Protein AF-A0A3Q3WZF7-F1 (afdb_monomer_lite)

Structure (mmCIF, N/CA/C/O backbone):
data_AF-A0A3Q3WZF7-F1
#
_entry.id   AF-A0A3Q3WZF7-F1
#
loop_
_atom_site.group_PDB
_atom_site.id
_atom_site.type_symbol
_atom_site.label_atom_id
_atom_site.label_alt_id
_atom_site.label_comp_id
_atom_site.label_asym_id
_atom_site.label_entity_id
_atom_site.label_seq_id
_atom_site.pdbx_PDB_ins_code
_atom_site.Cartn_x
_atom_site.Cartn_y
_atom_site.Cartn_z
_atom_site.occupancy
_atom_site.B_iso_or_equiv
_atom_site.auth_seq_id
_atom_site.auth_comp_id
_atom_site.auth_asym_id
_atom_site.auth_atom_id
_atom_site.pdbx_PDB_model_num
ATOM 1 N N . MET A 1 1 ? -18.703 -3.564 7.522 1.00 80.12 1 MET A N 1
ATOM 2 C CA . MET A 1 1 ? -18.499 -5.007 7.801 1.00 80.12 1 MET A CA 1
ATOM 3 C C . MET A 1 1 ? -17.437 -5.210 8.874 1.00 80.12 1 MET A C 1
ATOM 5 O O . MET A 1 1 ? -17.763 -5.787 9.898 1.00 80.12 1 MET A O 1
ATOM 9 N N . PHE A 1 2 ? -16.205 -4.730 8.681 1.00 85.25 2 PHE A N 1
ATOM 10 C CA . PHE A 1 2 ? -15.138 -4.882 9.682 1.00 85.25 2 PHE A CA 1
ATOM 11 C C . PHE A 1 2 ? -15.271 -3.925 10.871 1.00 85.25 2 PHE A C 1
ATOM 13 O O . PHE A 1 2 ? -15.111 -4.349 12.007 1.00 85.25 2 PHE A O 1
ATOM 20 N N . GLU A 1 3 ? -15.738 -2.699 10.633 1.00 85.50 3 GLU A N 1
ATOM 21 C CA . GLU A 1 3 ? -16.028 -1.735 11.704 1.00 85.50 3 GLU A CA 1
ATOM 22 C C . GLU A 1 3 ? -17.039 -2.270 12.737 1.00 85.50 3 GLU A C 1
ATOM 24 O O . GLU A 1 3 ? -16.839 -2.132 13.938 1.00 85.50 3 GLU A O 1
ATOM 29 N N . SER A 1 4 ? -18.088 -2.980 12.298 1.00 89.69 4 SER A N 1
ATOM 30 C CA . SER A 1 4 ? -19.055 -3.621 13.210 1.00 89.69 4 SER A CA 1
ATOM 31 C C . SER A 1 4 ? -18.470 -4.783 14.023 1.00 89.69 4 SER A C 1
ATOM 33 O O . SER A 1 4 ? -19.117 -5.261 14.947 1.00 89.69 4 SER A O 1
ATOM 35 N N . GLN A 1 5 ? -17.280 -5.263 13.656 1.00 87.38 5 GLN A N 1
ATOM 36 C CA . GLN A 1 5 ? -16.520 -6.287 14.375 1.00 87.38 5 GLN A CA 1
ATOM 37 C C . GLN A 1 5 ? -15.371 -5.676 15.197 1.00 87.38 5 GLN A C 1
ATOM 39 O O . GLN A 1 5 ? -14.559 -6.427 15.727 1.00 87.38 5 GLN A O 1
ATOM 44 N N . ASP A 1 6 ? -15.303 -4.341 15.294 1.00 86.38 6 ASP A N 1
ATOM 45 C CA . ASP A 1 6 ? -14.204 -3.583 15.912 1.00 86.38 6 ASP A CA 1
ATOM 46 C C . ASP A 1 6 ? -12.824 -3.910 15.306 1.00 86.38 6 ASP A C 1
ATOM 48 O O . ASP A 1 6 ? -11.791 -3.956 15.976 1.00 86.38 6 ASP A O 1
ATOM 52 N N . LEU A 1 7 ? -12.825 -4.162 13.994 1.00 87.31 7 LEU A N 1
ATOM 53 C CA . LEU A 1 7 ? -11.634 -4.385 13.185 1.00 87.31 7 LEU A CA 1
ATOM 54 C C . LEU A 1 7 ? -11.437 -3.217 12.222 1.00 87.31 7 LEU A C 1
ATOM 56 O O . LEU A 1 7 ? -12.397 -2.693 11.649 1.00 87.31 7 LEU A O 1
ATOM 60 N N . ASP A 1 8 ? -10.176 -2.871 12.005 1.00 89.12 8 ASP A N 1
ATOM 61 C CA . ASP A 1 8 ? -9.740 -1.976 10.943 1.00 89.12 8 ASP A CA 1
ATOM 62 C C . ASP A 1 8 ? -9.227 -2.783 9.740 1.00 89.12 8 ASP A C 1
ATOM 64 O O . ASP A 1 8 ? -9.123 -4.014 9.790 1.00 89.12 8 ASP A O 1
ATOM 68 N N . CYS A 1 9 ? -8.962 -2.119 8.619 1.00 88.81 9 CYS A N 1
ATOM 69 C CA . CYS A 1 9 ? -8.575 -2.763 7.370 1.00 88.81 9 CYS A CA 1
ATOM 70 C C . CYS A 1 9 ? -7.419 -2.050 6.688 1.00 88.81 9 CYS A C 1
ATOM 72 O O . CYS A 1 9 ? -7.437 -0.838 6.492 1.00 88.81 9 CYS A O 1
ATOM 74 N N . VAL A 1 10 ? -6.464 -2.850 6.229 1.00 90.56 10 VAL A N 1
ATOM 75 C CA . VAL A 1 10 ? -5.390 -2.406 5.349 1.00 90.56 10 VAL A CA 1
ATOM 76 C C . VAL A 1 10 ? -5.645 -2.973 3.965 1.00 90.56 10 VAL A C 1
ATOM 78 O O . VAL A 1 10 ? -5.764 -4.188 3.789 1.00 90.56 10 VAL A O 1
ATOM 81 N N . PHE A 1 11 ? -5.717 -2.085 2.982 1.00 91.62 11 PHE A N 1
ATOM 82 C CA . PHE A 1 11 ? -5.785 -2.451 1.577 1.00 91.62 11 PHE A CA 1
ATOM 83 C C . PHE A 1 11 ? -4.413 -2.265 0.961 1.00 91.62 11 PHE A C 1
ATOM 85 O O . PHE A 1 11 ? -3.764 -1.255 1.205 1.00 91.62 11 PHE A O 1
ATOM 92 N N . MET A 1 12 ? -3.953 -3.223 0.170 1.00 91.69 12 MET A N 1
ATOM 93 C CA . MET A 1 12 ? -2.662 -3.106 -0.489 1.00 91.69 12 MET A CA 1
ATOM 94 C C . MET A 1 12 ? -2.697 -3.630 -1.911 1.00 91.69 12 MET A C 1
ATOM 96 O O . MET A 1 12 ? -3.305 -4.654 -2.222 1.00 91.69 12 MET A O 1
ATOM 100 N N . GLU A 1 13 ? -2.005 -2.908 -2.777 1.00 91.00 13 GLU A N 1
ATOM 101 C CA . GLU A 1 13 ? -1.821 -3.240 -4.176 1.00 91.00 13 GLU A CA 1
ATOM 102 C C . GLU A 1 13 ? -0.325 -3.251 -4.469 1.00 91.00 13 GLU A C 1
ATOM 104 O O . GLU A 1 13 ? 0.437 -2.390 -4.026 1.00 91.00 13 GLU A O 1
ATOM 109 N N . THR A 1 14 ? 0.117 -4.250 -5.223 1.00 90.00 14 THR A N 1
ATOM 110 C CA . THR A 1 14 ? 1.502 -4.329 -5.675 1.00 90.00 14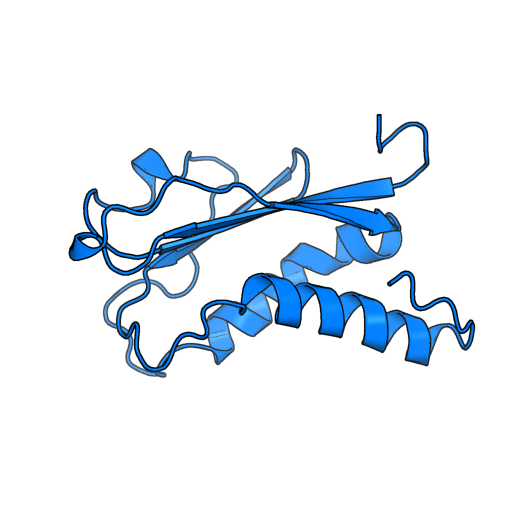 THR A CA 1
ATOM 111 C C . THR A 1 14 ? 1.528 -4.560 -7.173 1.00 90.00 14 THR A C 1
ATOM 113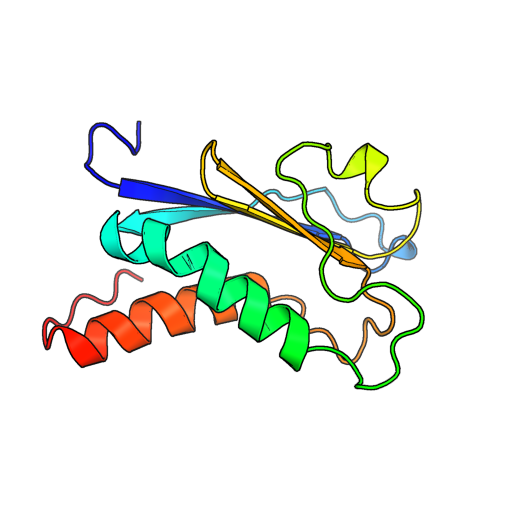 O O . THR A 1 14 ? 1.176 -5.637 -7.657 1.00 90.00 14 THR A O 1
ATOM 116 N N . TYR A 1 15 ? 1.975 -3.550 -7.908 1.00 89.25 15 TYR A N 1
ATOM 117 C CA . TYR A 1 15 ? 2.136 -3.614 -9.347 1.00 89.25 15 TYR A CA 1
ATOM 118 C C . TYR A 1 15 ? 3.617 -3.729 -9.699 1.00 89.25 15 TYR A C 1
ATOM 120 O O . TYR A 1 15 ? 4.396 -2.799 -9.513 1.00 89.25 15 TYR A O 1
ATOM 128 N N . MET A 1 16 ? 4.011 -4.887 -10.225 1.00 85.38 16 MET A N 1
ATOM 129 C CA . MET A 1 16 ? 5.372 -5.152 -10.688 1.00 85.38 16 MET A CA 1
ATOM 130 C C . MET A 1 16 ? 5.354 -5.847 -12.039 1.00 85.38 16 MET A C 1
ATOM 132 O O . MET A 1 16 ? 4.422 -6.592 -12.355 1.00 85.38 16 MET A O 1
ATOM 136 N N . ASN A 1 17 ? 6.436 -5.678 -12.795 1.00 79.69 17 ASN A N 1
ATOM 137 C CA . ASN A 1 17 ? 6.673 -6.370 -14.049 1.00 79.69 17 ASN A CA 1
ATOM 138 C C . ASN A 1 17 ? 5.537 -6.172 -15.077 1.00 79.69 17 ASN A C 1
ATOM 140 O O . ASN A 1 17 ? 4.837 -7.132 -15.429 1.00 79.69 17 ASN A O 1
ATOM 144 N N . PRO A 1 18 ? 5.371 -4.945 -15.614 1.00 72.94 18 PRO A N 1
ATOM 145 C CA . PRO A 1 18 ? 4.343 -4.606 -16.607 1.00 72.94 18 PRO A CA 1
ATOM 146 C C . PRO A 1 18 ? 4.312 -5.545 -17.825 1.00 72.94 18 PRO A C 1
ATOM 148 O O . PRO A 1 18 ? 3.275 -5.717 -18.460 1.00 72.94 18 PRO A O 1
ATOM 151 N N . ARG A 1 19 ? 5.438 -6.197 -18.146 1.00 78.75 19 ARG A N 1
ATOM 152 C CA . ARG A 1 19 ? 5.563 -7.124 -19.282 1.00 78.75 19 ARG A CA 1
ATOM 153 C C . ARG A 1 19 ? 4.869 -8.468 -19.065 1.00 78.75 19 ARG A C 1
ATOM 155 O O . ARG A 1 19 ? 4.615 -9.168 -20.037 1.00 78.75 19 ARG A O 1
ATOM 162 N N . LYS A 1 20 ? 4.587 -8.853 -17.816 1.00 79.75 20 LYS A N 1
ATOM 163 C CA . LYS A 1 20 ? 3.948 -10.139 -17.487 1.00 79.75 20 LYS A CA 1
ATOM 164 C C . LYS A 1 20 ? 2.415 -10.081 -17.479 1.00 79.75 20 LYS A C 1
ATOM 166 O O . LYS A 1 20 ? 1.811 -11.097 -17.153 1.00 79.75 20 LYS A O 1
ATOM 171 N N . SER A 1 21 ? 1.807 -8.932 -17.806 1.00 76.12 21 SER A N 1
ATOM 172 C CA . SER A 1 21 ? 0.348 -8.727 -17.926 1.00 76.12 21 SER A CA 1
ATOM 173 C C . SER A 1 21 ? -0.468 -9.430 -16.835 1.00 76.12 21 SER A C 1
ATOM 175 O O . SER A 1 21 ? -1.440 -10.130 -17.113 1.00 76.12 21 SER A O 1
ATOM 177 N N . ARG A 1 22 ? -0.045 -9.280 -15.575 1.00 81.06 22 ARG A N 1
ATOM 178 C CA . ARG A 1 22 ? -0.756 -9.865 -14.436 1.00 81.06 22 ARG A CA 1
ATOM 179 C C . ARG A 1 22 ? -2.053 -9.104 -14.186 1.00 81.06 22 ARG A C 1
ATOM 181 O O . ARG A 1 22 ? -2.108 -7.891 -14.377 1.00 81.06 22 ARG A O 1
ATOM 188 N N . HIS A 1 23 ? -3.076 -9.818 -13.725 1.00 86.94 23 HIS A N 1
ATOM 189 C CA . HIS A 1 23 ? -4.281 -9.171 -13.224 1.00 86.94 23 HIS A CA 1
ATOM 190 C C . HIS A 1 23 ? -3.966 -8.354 -11.973 1.00 86.94 23 HIS A C 1
ATOM 192 O O . HIS A 1 23 ? -3.149 -8.752 -11.142 1.00 86.94 23 HIS A O 1
ATOM 198 N N . MET A 1 24 ? -4.648 -7.219 -11.860 1.00 84.31 24 MET A N 1
ATOM 199 C CA . MET A 1 24 ? -4.640 -6.391 -10.666 1.00 84.31 24 MET A CA 1
ATOM 200 C C . MET A 1 24 ? -5.261 -7.171 -9.507 1.00 84.31 24 MET A C 1
ATOM 202 O O . MET A 1 24 ? -6.363 -7.706 -9.639 1.00 84.31 24 MET A O 1
ATOM 206 N N . VAL A 1 25 ? -4.555 -7.228 -8.383 1.00 87.44 25 VAL A N 1
ATOM 207 C CA . VAL A 1 25 ? -5.041 -7.833 -7.143 1.00 87.44 25 VAL A CA 1
ATOM 208 C C . VAL A 1 25 ? -4.914 -6.783 -6.053 1.00 87.44 25 VAL A C 1
ATOM 210 O O . VAL A 1 25 ? -3.810 -6.331 -5.758 1.00 87.44 25 VAL A O 1
ATOM 213 N N . LEU A 1 26 ? -6.055 -6.405 -5.481 1.00 89.38 26 LEU A N 1
ATOM 214 C CA . LEU A 1 26 ? -6.133 -5.572 -4.290 1.00 89.38 26 LEU A CA 1
ATOM 215 C C . LEU A 1 26 ? -6.377 -6.497 -3.099 1.00 89.38 26 LEU A C 1
ATOM 217 O O . LEU A 1 26 ? -7.430 -7.128 -3.001 1.00 89.38 26 LEU A O 1
ATOM 221 N N . GLU A 1 27 ? -5.387 -6.614 -2.228 1.00 89.19 27 GLU A N 1
ATOM 222 C CA . GLU A 1 27 ? -5.480 -7.436 -1.028 1.00 89.19 27 GLU A CA 1
ATOM 223 C C . GLU A 1 27 ? -6.097 -6.613 0.105 1.00 89.19 27 GLU A C 1
ATOM 225 O O . GLU A 1 27 ? -5.742 -5.454 0.296 1.00 89.19 27 GLU A O 1
ATOM 230 N N . CYS A 1 28 ? -7.022 -7.212 0.852 1.00 89.88 28 CYS A N 1
ATOM 231 C CA . CYS A 1 28 ? -7.634 -6.620 2.038 1.00 89.88 28 CYS A CA 1
ATOM 232 C C . CYS A 1 28 ? -7.285 -7.486 3.241 1.00 89.88 28 CYS A C 1
ATOM 234 O O . CYS A 1 28 ? -7.604 -8.678 3.255 1.00 89.88 28 CYS A O 1
ATOM 236 N N . ILE A 1 29 ? -6.628 -6.891 4.232 1.00 87.44 29 ILE A N 1
ATOM 237 C CA . ILE A 1 29 ? -6.285 -7.567 5.476 1.00 87.44 29 ILE A CA 1
ATOM 238 C C . ILE A 1 29 ? -7.019 -6.871 6.620 1.00 87.44 29 ILE A C 1
ATOM 240 O O . ILE A 1 29 ? -6.756 -5.694 6.871 1.00 87.44 29 ILE A O 1
ATOM 244 N N . PRO A 1 30 ? -7.927 -7.571 7.320 1.00 88.00 30 PRO A N 1
ATOM 245 C CA . PRO A 1 30 ? -8.513 -7.062 8.544 1.00 88.00 30 PRO A CA 1
ATOM 246 C C . PRO A 1 30 ? -7.533 -7.227 9.708 1.00 88.00 30 PRO A C 1
ATOM 248 O O . PRO A 1 30 ? -6.840 -8.239 9.825 1.00 88.00 30 PRO A O 1
ATOM 251 N N . LEU A 1 31 ? -7.498 -6.241 10.591 1.00 85.19 31 LEU A N 1
ATOM 252 C CA . LEU A 1 31 ? -6.645 -6.215 11.774 1.00 85.19 31 LEU A CA 1
ATOM 253 C C . LEU A 1 31 ? -7.392 -5.598 12.962 1.00 85.19 31 LEU A C 1
ATOM 255 O O . LEU A 1 31 ? -8.310 -4.805 12.769 1.00 85.19 31 LEU A O 1
ATOM 259 N N . PRO A 1 32 ? -7.012 -5.947 14.202 1.00 88.06 32 PRO A N 1
ATOM 260 C CA . PRO A 1 32 ? -7.469 -5.240 15.391 1.00 88.06 32 PRO A CA 1
ATOM 261 C C . PRO A 1 32 ? -7.246 -3.733 15.264 1.00 88.06 32 PRO A C 1
ATOM 263 O O . PRO A 1 32 ? -6.213 -3.298 14.754 1.00 88.06 32 PRO A O 1
ATOM 266 N N . ARG A 1 33 ? -8.188 -2.943 15.776 1.00 85.94 33 ARG A N 1
ATOM 267 C CA . ARG A 1 33 ? -8.162 -1.479 15.682 1.00 85.94 33 ARG A CA 1
ATOM 268 C C . ARG A 1 33 ? -6.874 -0.845 16.210 1.00 85.94 33 ARG A C 1
ATOM 270 O O . ARG A 1 33 ? -6.298 0.008 15.549 1.00 85.94 33 ARG A O 1
ATOM 277 N N . GLU A 1 34 ? -6.361 -1.351 17.330 1.00 85.12 34 GLU A N 1
ATOM 278 C CA . GLU A 1 34 ? -5.092 -0.904 17.925 1.00 85.12 34 GLU A CA 1
ATOM 279 C C . GLU A 1 34 ? -3.900 -1.067 16.968 1.00 85.12 34 GLU A C 1
ATOM 281 O O . GLU A 1 34 ? -2.997 -0.232 16.925 1.00 85.12 34 GLU A O 1
ATOM 286 N N . LEU A 1 35 ? -3.900 -2.135 16.161 1.00 83.88 35 LEU A N 1
ATOM 287 C CA . LEU A 1 35 ? -2.885 -2.340 15.132 1.00 83.88 35 LEU A CA 1
ATOM 288 C C . LEU A 1 35 ? -3.126 -1.460 13.906 1.00 83.88 35 LEU A C 1
ATOM 290 O O . LEU A 1 35 ? -2.155 -1.092 13.247 1.00 83.88 35 LEU A O 1
ATOM 294 N N . GLY A 1 36 ? -4.382 -1.115 13.620 1.00 86.06 36 GLY A N 1
ATOM 295 C CA . GLY A 1 36 ? -4.772 -0.216 12.530 1.00 86.06 36 GLY A CA 1
ATOM 296 C C . GLY A 1 36 ? -4.224 1.178 12.746 1.00 86.06 36 GLY A C 1
ATOM 297 O O . GLY A 1 36 ? -3.523 1.698 11.881 1.00 86.06 36 GLY A O 1
ATOM 298 N N . ASP A 1 37 ? -4.395 1.701 13.958 1.00 86.50 37 ASP A N 1
ATOM 299 C CA . ASP A 1 37 ? -3.879 3.012 14.354 1.00 86.50 37 ASP A CA 1
ATOM 300 C C . ASP A 1 37 ? -2.342 3.095 14.242 1.00 86.50 37 ASP A C 1
ATOM 302 O O . ASP A 1 37 ? -1.775 4.143 13.922 1.00 86.50 37 ASP A O 1
ATOM 306 N N . MET A 1 38 ? -1.643 1.974 14.456 1.00 87.12 38 MET A N 1
ATOM 307 C CA . MET A 1 38 ? -0.180 1.895 14.368 1.00 87.12 38 MET A CA 1
ATOM 308 C C . MET A 1 38 ? 0.339 1.530 12.969 1.00 87.12 38 MET A C 1
ATOM 310 O O . MET A 1 38 ? 1.518 1.758 12.672 1.00 87.12 38 MET A O 1
ATOM 314 N N . ALA A 1 39 ? -0.503 0.971 12.098 1.00 88.25 39 ALA A N 1
ATOM 315 C CA . ALA A 1 39 ? -0.107 0.486 10.780 1.00 88.25 39 ALA A CA 1
ATOM 316 C C . ALA A 1 39 ? 0.554 1.576 9.910 1.00 88.25 39 ALA A C 1
ATOM 318 O O . ALA A 1 39 ? 1.631 1.299 9.367 1.00 88.25 39 ALA A O 1
ATOM 319 N N . PRO A 1 40 ? 0.047 2.827 9.834 1.00 90.88 40 PRO A N 1
ATOM 320 C CA . PRO A 1 40 ? 0.702 3.888 9.072 1.00 90.88 40 PRO A CA 1
ATOM 321 C C . PRO A 1 40 ? 2.160 4.122 9.486 1.00 90.88 40 PRO A C 1
ATOM 323 O O . PRO A 1 40 ? 3.029 4.314 8.635 1.00 90.88 40 PRO A O 1
ATOM 326 N N . ILE A 1 41 ? 2.461 4.067 10.787 1.00 89.94 41 ILE A N 1
ATOM 327 C CA . ILE A 1 41 ? 3.816 4.287 11.311 1.00 89.94 41 ILE A CA 1
ATOM 328 C C . ILE A 1 41 ? 4.748 3.155 10.864 1.00 89.94 41 ILE A C 1
ATOM 330 O O . ILE A 1 41 ? 5.851 3.419 10.376 1.00 89.94 41 ILE A O 1
ATOM 334 N N . TYR A 1 42 ? 4.297 1.903 10.987 1.00 88.62 42 TYR A N 1
ATOM 335 C CA . TYR A 1 42 ? 5.077 0.733 10.580 1.00 88.62 42 TYR A CA 1
ATOM 336 C C . TYR A 1 42 ? 5.345 0.711 9.081 1.00 88.62 42 TYR A C 1
ATOM 338 O O . TYR A 1 42 ? 6.493 0.540 8.671 1.00 88.62 42 TYR A O 1
ATOM 346 N N . PHE A 1 43 ? 4.319 0.934 8.261 1.00 90.31 43 PHE A N 1
ATOM 347 C CA . PHE A 1 43 ? 4.470 0.961 6.810 1.00 90.31 43 PHE A CA 1
ATOM 348 C C . PHE A 1 43 ? 5.353 2.112 6.349 1.00 90.31 43 PHE A C 1
ATOM 350 O O . PHE A 1 43 ? 6.234 1.907 5.517 1.00 90.31 43 PHE A O 1
ATOM 357 N N . LYS A 1 44 ? 5.193 3.305 6.929 1.00 90.56 44 LYS A N 1
ATOM 358 C CA . LYS A 1 44 ? 6.058 4.443 6.612 1.00 90.56 44 LYS A CA 1
ATOM 359 C C . LYS A 1 44 ? 7.522 4.122 6.905 1.00 90.56 44 LYS A C 1
ATOM 361 O O . LYS A 1 44 ? 8.378 4.389 6.066 1.00 90.56 44 LYS A O 1
ATOM 366 N N . LYS A 1 45 ? 7.815 3.522 8.064 1.00 90.00 45 LYS A N 1
ATOM 367 C CA . LYS A 1 45 ? 9.176 3.102 8.423 1.00 90.00 45 LYS A CA 1
ATOM 368 C C . LYS A 1 45 ? 9.703 2.019 7.477 1.00 90.00 45 LYS A C 1
ATOM 370 O O . LYS A 1 45 ? 10.783 2.185 6.922 1.00 90.00 45 LYS A O 1
ATOM 375 N N . ALA A 1 46 ? 8.920 0.970 7.240 1.00 88.69 46 ALA A N 1
ATOM 376 C CA . ALA A 1 46 ? 9.309 -0.136 6.372 1.00 88.69 46 ALA A CA 1
ATOM 377 C C . ALA A 1 46 ? 9.606 0.334 4.941 1.00 88.69 46 ALA A C 1
ATOM 379 O O . ALA A 1 46 ? 10.600 -0.085 4.363 1.00 88.69 46 ALA A O 1
ATOM 380 N N . ILE A 1 47 ? 8.793 1.234 4.374 1.00 88.88 47 ILE A N 1
ATOM 381 C CA . ILE A 1 47 ? 9.029 1.788 3.031 1.00 88.88 47 ILE A CA 1
ATOM 382 C C . ILE A 1 47 ? 10.308 2.638 3.004 1.00 88.88 47 ILE A C 1
ATOM 384 O O . ILE A 1 47 ? 11.080 2.551 2.052 1.00 88.88 47 ILE A O 1
ATOM 388 N N . MET A 1 48 ? 10.569 3.439 4.043 1.00 87.81 48 MET A N 1
ATOM 389 C CA . MET A 1 48 ? 11.801 4.237 4.120 1.00 87.81 48 MET A CA 1
ATOM 390 C C . MET A 1 48 ? 13.068 3.366 4.180 1.00 87.81 48 MET A C 1
ATOM 392 O O . MET A 1 48 ? 14.088 3.755 3.607 1.00 87.81 48 MET A O 1
ATOM 396 N N . GLU A 1 49 ? 12.988 2.206 4.839 1.00 85.62 49 GLU A N 1
ATOM 397 C CA . GLU A 1 49 ? 14.096 1.257 5.029 1.00 85.62 49 GLU A CA 1
ATOM 398 C C . GLU A 1 49 ? 14.246 0.233 3.888 1.00 85.62 49 GLU A C 1
ATOM 400 O O . GLU A 1 49 ? 15.326 -0.326 3.717 1.00 85.62 49 GLU A O 1
ATOM 405 N N . CYS A 1 50 ? 13.189 -0.033 3.112 1.00 80.25 50 CYS A N 1
ATOM 406 C CA . CYS A 1 50 ? 13.191 -1.087 2.091 1.00 80.25 50 CYS A CA 1
ATOM 407 C C . CYS A 1 50 ? 14.041 -0.752 0.859 1.00 80.25 50 CYS A C 1
ATOM 409 O O . CYS A 1 50 ? 14.566 -1.662 0.216 1.00 80.25 50 CYS A O 1
ATOM 411 N N . ASP A 1 51 ? 14.123 0.526 0.494 1.00 74.00 51 ASP A N 1
ATOM 412 C CA . ASP A 1 51 ? 14.748 0.959 -0.757 1.00 74.00 51 ASP A CA 1
ATOM 413 C C . ASP A 1 51 ? 16.126 1.596 -0.537 1.00 74.00 51 ASP A C 1
ATOM 415 O O . ASP A 1 51 ? 16.439 2.080 0.557 1.00 74.00 51 ASP A O 1
ATOM 419 N N . GLU A 1 52 ? 16.945 1.631 -1.591 1.00 75.31 52 GLU A N 1
ATOM 420 C CA . GLU A 1 52 ? 18.305 2.175 -1.550 1.00 75.31 52 GLU A CA 1
ATOM 421 C C . GLU A 1 52 ? 18.337 3.601 -0.985 1.00 75.31 52 GLU A C 1
ATOM 423 O O . GLU A 1 52 ? 17.432 4.411 -1.190 1.00 75.31 52 GLU A O 1
ATOM 428 N N . GLU A 1 53 ? 19.390 3.936 -0.234 1.00 71.00 53 GLU A N 1
ATOM 429 C CA . GLU A 1 53 ? 19.543 5.265 0.382 1.00 71.00 53 GLU A CA 1
ATOM 430 C C . GLU A 1 53 ? 19.543 6.406 -0.649 1.00 71.00 53 GLU A C 1
ATOM 432 O O . GLU A 1 53 ? 19.150 7.523 -0.319 1.00 71.00 53 GLU A O 1
ATOM 437 N N . TRP A 1 54 ? 19.887 6.102 -1.904 1.00 73.31 54 TRP A N 1
ATOM 438 C CA . TRP A 1 54 ? 20.024 7.051 -3.009 1.00 73.31 54 TRP A CA 1
ATOM 439 C C . TRP A 1 54 ? 18.977 6.834 -4.115 1.00 73.31 54 TRP A C 1
ATOM 441 O O . TRP A 1 54 ? 19.309 6.869 -5.298 1.00 73.31 54 TRP A O 1
ATOM 451 N N . ALA A 1 55 ? 17.717 6.604 -3.738 1.00 73.81 55 ALA A N 1
ATOM 452 C CA . ALA A 1 55 ? 16.602 6.540 -4.687 1.00 73.81 55 ALA A CA 1
ATOM 453 C C . ALA A 1 55 ? 16.389 7.893 -5.396 1.00 73.81 55 ALA A C 1
ATOM 455 O O . ALA A 1 55 ? 16.497 8.957 -4.775 1.00 73.81 55 ALA A O 1
ATOM 456 N N . MET A 1 56 ? 16.067 7.870 -6.694 1.00 78.38 56 MET A N 1
ATOM 457 C CA . MET A 1 56 ? 15.809 9.104 -7.454 1.00 78.38 56 MET A CA 1
ATOM 458 C C . MET A 1 56 ? 14.410 9.671 -7.186 1.00 78.38 56 MET A C 1
ATOM 460 O O . MET A 1 56 ? 14.207 10.887 -7.220 1.00 78.38 56 MET A O 1
ATOM 464 N N . ASN A 1 57 ? 13.438 8.802 -6.918 1.00 82.88 57 ASN A N 1
ATOM 465 C CA . ASN A 1 57 ? 12.076 9.175 -6.572 1.00 82.88 57 ASN A CA 1
ATOM 466 C C . ASN A 1 57 ? 11.895 9.332 -5.058 1.00 82.88 57 ASN A C 1
ATOM 468 O O . ASN A 1 57 ? 12.631 8.786 -4.237 1.00 82.88 57 ASN A O 1
ATOM 472 N N . LYS A 1 58 ? 10.849 10.067 -4.661 1.00 84.44 58 LYS A N 1
ATOM 473 C CA . LYS A 1 58 ? 10.445 10.119 -3.251 1.00 84.44 58 LYS A CA 1
ATOM 474 C C . LYS A 1 58 ? 10.057 8.715 -2.785 1.00 84.44 58 LYS A C 1
ATOM 476 O O . LYS A 1 58 ? 9.108 8.142 -3.311 1.00 84.44 58 LYS A O 1
ATOM 481 N N . LYS A 1 59 ? 10.745 8.215 -1.752 1.00 86.31 59 LYS A N 1
ATOM 482 C CA . LYS A 1 59 ? 10.484 6.889 -1.167 1.00 86.31 59 LYS A CA 1
ATOM 483 C C . LYS A 1 59 ? 9.040 6.726 -0.696 1.00 86.31 59 LYS A C 1
ATOM 485 O O . LYS A 1 59 ? 8.428 5.705 -0.964 1.00 86.31 59 LYS A O 1
ATOM 490 N N . VAL A 1 60 ? 8.486 7.726 -0.014 1.00 90.69 60 VAL A N 1
ATOM 491 C CA . VAL A 1 60 ? 7.099 7.698 0.467 1.00 90.69 60 VAL A CA 1
ATOM 492 C C . VAL A 1 60 ? 6.327 8.834 -0.186 1.00 90.69 60 VAL A C 1
ATOM 494 O O . VAL A 1 60 ? 6.704 10.003 -0.066 1.00 90.69 60 VAL A O 1
ATOM 497 N N . VAL A 1 61 ? 5.233 8.488 -0.855 1.00 91.50 61 VAL A N 1
ATOM 498 C CA . VAL A 1 61 ? 4.248 9.426 -1.388 1.00 91.50 61 VAL A CA 1
ATOM 499 C C . VAL A 1 61 ? 2.977 9.294 -0.563 1.00 91.50 61 VAL A C 1
ATOM 501 O O . VAL A 1 61 ? 2.468 8.194 -0.381 1.00 91.50 61 VAL A O 1
ATOM 504 N N . ASP A 1 62 ? 2.484 10.411 -0.044 1.00 92.25 62 ASP A N 1
ATOM 505 C CA . ASP A 1 62 ? 1.243 10.448 0.727 1.00 92.25 62 ASP A CA 1
ATOM 506 C C . ASP A 1 62 ? 0.023 10.442 -0.213 1.00 92.25 62 ASP A C 1
ATOM 508 O O . ASP A 1 62 ? -0.055 11.263 -1.134 1.00 92.25 62 ASP A O 1
ATOM 512 N N . LEU A 1 63 ? -0.901 9.508 0.020 1.00 91.50 63 LEU A N 1
ATOM 513 C CA . LEU A 1 63 ? -2.158 9.336 -0.715 1.00 91.50 63 LEU A CA 1
ATOM 514 C C . LEU A 1 63 ? -3.372 9.899 0.043 1.00 91.50 63 LEU A C 1
ATOM 516 O O . LEU A 1 63 ? -4.491 9.803 -0.445 1.00 91.50 63 LEU A O 1
ATOM 520 N N . SER A 1 64 ? -3.184 10.532 1.206 1.00 88.31 64 SER A N 1
ATOM 521 C CA . SER A 1 64 ? -4.274 11.113 2.014 1.00 88.31 64 SER A CA 1
ATOM 522 C C . SER A 1 64 ? -5.213 12.056 1.249 1.00 88.31 64 SER A C 1
ATOM 524 O O . SER A 1 64 ? -6.398 12.150 1.553 1.00 88.31 64 SER A O 1
ATOM 526 N N . SER A 1 65 ? -4.687 12.759 0.246 1.00 85.88 65 SER A N 1
ATOM 527 C CA . SER A 1 65 ? -5.416 13.760 -0.545 1.00 85.88 65 SER A CA 1
ATOM 528 C C . SER A 1 65 ? -5.483 13.445 -2.040 1.00 85.88 65 SER A C 1
ATOM 530 O O . SER A 1 65 ? -6.069 14.220 -2.797 1.00 85.88 65 SER A O 1
ATOM 532 N N . LYS A 1 66 ? -4.843 12.359 -2.490 1.00 86.06 66 LYS A N 1
ATOM 533 C CA . LYS A 1 66 ? -4.652 12.048 -3.911 1.00 86.06 66 LYS A CA 1
ATOM 534 C C . LYS A 1 66 ? -4.754 10.556 -4.159 1.00 86.06 66 LYS A C 1
ATOM 536 O O . LYS A 1 66 ? -4.135 9.766 -3.457 1.00 86.06 66 LYS A O 1
ATOM 541 N N . ASP A 1 67 ? -5.412 10.200 -5.253 1.00 86.31 67 ASP A N 1
ATOM 542 C CA . ASP A 1 67 ? -5.456 8.816 -5.705 1.00 86.31 67 ASP A CA 1
ATOM 543 C C . ASP A 1 67 ? -4.086 8.351 -6.208 1.00 86.31 67 ASP A C 1
ATOM 545 O O . ASP A 1 67 ? -3.323 9.114 -6.816 1.00 86.31 67 ASP A O 1
ATOM 549 N N . ILE A 1 68 ? -3.831 7.045 -6.099 1.00 88.06 68 ILE A N 1
ATOM 550 C CA . ILE A 1 68 ? -2.632 6.395 -6.648 1.00 88.06 68 ILE A CA 1
ATOM 551 C C . ILE A 1 68 ? -2.385 6.747 -8.125 1.00 88.06 68 ILE A C 1
ATOM 553 O O . ILE A 1 68 ? -1.253 6.977 -8.544 1.00 88.06 68 ILE A O 1
ATOM 557 N N . ARG A 1 69 ? -3.461 6.891 -8.910 1.00 86.81 69 ARG A N 1
ATOM 558 C CA . ARG A 1 69 ? -3.418 7.229 -10.344 1.00 86.81 69 ARG A CA 1
ATOM 559 C C . ARG A 1 69 ? -2.910 8.642 -10.636 1.00 86.81 69 ARG A C 1
ATOM 561 O O . ARG A 1 69 ? -2.516 8.916 -11.767 1.00 86.81 69 ARG A O 1
ATOM 568 N N . GLN A 1 70 ? -3.000 9.539 -9.657 1.00 88.50 70 GLN A N 1
ATOM 569 C CA . GLN A 1 70 ? -2.488 10.907 -9.732 1.00 88.50 70 GLN A CA 1
ATOM 570 C C . GLN A 1 70 ? -1.099 11.019 -9.097 1.00 88.50 70 GLN A C 1
ATOM 572 O O . GLN A 1 70 ? -0.304 11.863 -9.507 1.00 88.50 70 GLN A O 1
ATOM 577 N N . ALA A 1 71 ? -0.823 10.190 -8.089 1.00 88.56 71 ALA A N 1
ATOM 578 C CA . ALA A 1 71 ? 0.425 10.186 -7.341 1.00 88.56 71 ALA A CA 1
ATOM 579 C C . ALA A 1 71 ? 1.579 9.508 -8.099 1.00 88.56 71 ALA A C 1
ATOM 581 O O . ALA A 1 71 ? 2.708 9.994 -8.047 1.00 88.56 71 ALA A O 1
ATOM 582 N N . VAL A 1 72 ? 1.301 8.412 -8.812 1.00 89.12 72 VAL A N 1
ATOM 583 C CA . VAL A 1 72 ? 2.312 7.607 -9.509 1.00 89.12 72 VAL A CA 1
ATOM 584 C C . VAL A 1 72 ? 2.150 7.719 -11.033 1.00 89.12 72 VAL A C 1
ATOM 586 O O . VAL A 1 72 ? 1.047 7.523 -11.553 1.00 89.12 72 VAL A O 1
ATOM 589 N N . PRO A 1 73 ? 3.232 8.008 -11.787 1.00 87.69 73 PRO A N 1
ATOM 590 C CA . PRO A 1 73 ? 3.199 8.013 -13.246 1.00 87.69 73 PRO A CA 1
ATOM 591 C C . PRO A 1 73 ? 2.795 6.658 -13.836 1.00 87.69 73 PRO A C 1
ATOM 593 O O . PRO A 1 73 ? 3.189 5.593 -13.360 1.00 87.69 73 PRO A O 1
ATOM 596 N N . ARG A 1 74 ? 2.041 6.690 -14.938 1.00 85.06 74 ARG A N 1
ATOM 597 C CA . ARG A 1 74 ? 1.593 5.468 -15.619 1.00 85.06 74 ARG A CA 1
ATOM 598 C C . ARG A 1 74 ? 2.782 4.663 -16.147 1.00 85.06 74 ARG A C 1
ATOM 600 O O . ARG A 1 74 ? 3.660 5.211 -16.805 1.00 85.06 74 ARG A O 1
ATOM 607 N N . GLY A 1 75 ? 2.742 3.350 -15.931 1.00 84.00 75 GLY A N 1
ATOM 608 C CA . GLY A 1 75 ? 3.714 2.401 -16.481 1.00 84.00 75 GLY A CA 1
ATOM 609 C C . GLY A 1 75 ? 4.911 2.102 -15.578 1.00 84.00 75 GLY A C 1
ATOM 610 O O . GLY A 1 75 ? 5.695 1.220 -15.925 1.00 84.00 75 GLY A O 1
ATOM 611 N N . LEU A 1 76 ? 5.031 2.772 -14.428 1.00 88.62 76 LEU A N 1
ATOM 612 C CA . LEU A 1 76 ? 6.043 2.450 -13.425 1.00 88.62 76 LEU A CA 1
ATOM 613 C C . LEU A 1 76 ? 5.527 1.394 -12.433 1.00 88.62 76 LEU A C 1
ATOM 615 O O . LEU A 1 76 ? 4.354 1.447 -12.058 1.00 88.62 76 LEU A O 1
ATOM 619 N N . PRO A 1 77 ? 6.376 0.444 -12.003 1.00 90.56 77 PRO A N 1
ATOM 620 C CA . PRO A 1 77 ? 6.087 -0.434 -10.875 1.00 90.56 77 PRO A CA 1
ATOM 621 C C . PRO A 1 77 ? 5.862 0.364 -9.587 1.00 90.56 77 PRO A C 1
ATOM 623 O O . PRO A 1 77 ? 6.575 1.330 -9.310 1.00 90.56 77 PRO A O 1
ATOM 626 N N . TYR A 1 78 ? 4.879 -0.039 -8.786 1.00 91.56 78 TYR A N 1
ATOM 627 C CA . TYR A 1 78 ? 4.567 0.631 -7.530 1.00 91.56 78 TYR A CA 1
ATOM 628 C C . TYR A 1 78 ? 3.984 -0.318 -6.489 1.00 91.56 78 TYR A C 1
ATOM 630 O O . TYR A 1 78 ? 3.394 -1.355 -6.799 1.00 91.56 78 TYR A O 1
ATOM 638 N N . PHE A 1 79 ? 4.131 0.084 -5.237 1.00 92.94 79 PHE A 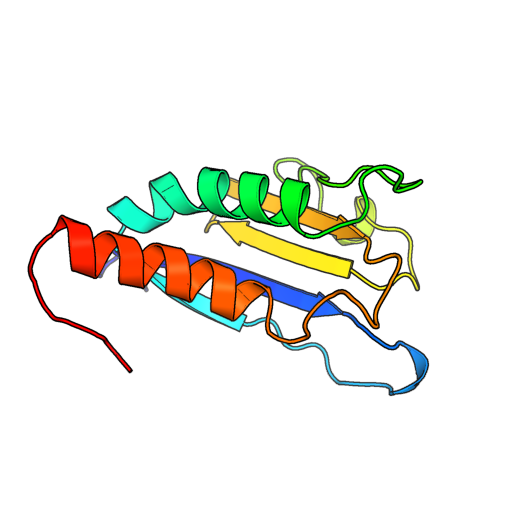N 1
ATOM 639 C CA . PHE A 1 79 ? 3.434 -0.466 -4.091 1.00 92.94 79 PHE A CA 1
ATOM 640 C C . PHE A 1 79 ? 2.531 0.621 -3.511 1.00 92.94 79 PHE A C 1
ATOM 642 O O . PHE A 1 79 ? 2.976 1.753 -3.335 1.00 92.94 79 PHE A O 1
ATOM 649 N N . ALA A 1 80 ? 1.276 0.290 -3.230 1.00 93.31 80 ALA A N 1
ATOM 650 C CA . ALA A 1 80 ? 0.329 1.186 -2.582 1.00 93.31 80 ALA A CA 1
ATOM 651 C C . ALA A 1 80 ? -0.325 0.475 -1.398 1.00 93.31 80 ALA A C 1
ATOM 653 O O . ALA A 1 80 ? -0.624 -0.719 -1.471 1.00 93.31 80 ALA A O 1
ATOM 654 N N . VAL A 1 81 ? -0.531 1.212 -0.313 1.00 93.38 81 VAL A N 1
ATOM 655 C CA . VAL A 1 81 ? -1.195 0.736 0.898 1.00 93.38 81 VAL A CA 1
ATOM 656 C C . VAL A 1 81 ? -2.134 1.814 1.418 1.00 93.38 81 VAL A C 1
ATOM 658 O O . VAL A 1 81 ? -1.697 2.943 1.594 1.00 93.38 81 VAL A O 1
ATOM 661 N N . ASP A 1 82 ? -3.385 1.462 1.694 1.00 93.06 82 ASP A N 1
ATOM 662 C CA . ASP A 1 82 ? -4.412 2.339 2.256 1.00 93.06 82 ASP A CA 1
ATOM 663 C C . ASP A 1 82 ? -4.888 1.809 3.614 1.00 93.06 82 ASP A C 1
ATOM 665 O O . ASP A 1 82 ? -5.105 0.606 3.791 1.00 93.06 82 ASP A O 1
ATOM 669 N N . PHE A 1 83 ? -5.073 2.719 4.572 1.00 91.25 83 PHE A N 1
ATOM 670 C CA . PHE A 1 83 ? -5.510 2.430 5.939 1.00 91.25 83 PHE A CA 1
ATOM 671 C C . PHE A 1 83 ? -6.977 2.842 6.093 1.00 91.25 83 PHE A C 1
ATOM 673 O O . PHE A 1 83 ? -7.297 3.988 6.422 1.00 91.25 83 PHE A O 1
ATOM 680 N N . GLY A 1 84 ? -7.888 1.922 5.773 1.00 85.94 84 GLY A N 1
ATOM 681 C CA . GLY A 1 84 ? -9.327 2.170 5.812 1.00 85.94 84 GLY A CA 1
ATOM 682 C C . GLY A 1 84 ? -9.741 3.398 4.989 1.00 85.94 84 GLY A C 1
ATOM 683 O O . GLY A 1 84 ? -9.644 3.402 3.765 1.00 85.94 84 GLY A O 1
ATOM 684 N N . LEU A 1 85 ? -10.233 4.436 5.672 1.00 80.44 85 LEU A N 1
ATOM 685 C CA . LEU A 1 85 ? -10.679 5.706 5.074 1.00 80.44 85 LEU A CA 1
ATOM 686 C C . LEU A 1 85 ? -9.689 6.865 5.275 1.00 80.44 85 LEU A C 1
ATOM 688 O O . LEU A 1 85 ? -9.946 7.975 4.817 1.00 80.44 85 LEU A O 1
ATOM 692 N N . GLN A 1 86 ? -8.582 6.638 5.983 1.00 79.12 86 GLN A N 1
ATOM 693 C CA . GLN A 1 86 ? -7.654 7.695 6.405 1.00 79.12 86 GLN A CA 1
ATOM 694 C C . GLN A 1 86 ? -6.597 8.022 5.336 1.00 79.12 86 GLN A C 1
ATOM 696 O O . GLN A 1 86 ? -5.755 8.899 5.535 1.00 79.12 86 GLN A O 1
ATOM 701 N N . GLY A 1 87 ? -6.668 7.348 4.185 1.00 85.88 87 GLY A N 1
ATOM 702 C CA . GLY A 1 87 ? -5.682 7.436 3.117 1.00 85.88 87 GLY A CA 1
ATOM 703 C C . GLY A 1 87 ? -4.509 6.489 3.337 1.00 85.88 87 GLY A C 1
ATOM 704 O O . GLY A 1 87 ? -4.562 5.582 4.169 1.00 85.88 87 GLY A O 1
ATOM 705 N N . GLY A 1 88 ? -3.453 6.687 2.557 1.00 92.88 88 GLY A N 1
ATOM 706 C CA . GLY A 1 88 ? -2.425 5.674 2.392 1.00 92.88 88 GLY A CA 1
ATOM 707 C C . GLY A 1 88 ? -1.056 6.200 2.003 1.00 92.88 88 GLY A C 1
ATOM 708 O O . GLY A 1 88 ? -0.805 7.405 1.945 1.00 92.88 88 GLY A O 1
ATOM 709 N N . PHE A 1 89 ? -0.164 5.267 1.693 1.00 94.62 89 PHE A N 1
ATOM 710 C CA . PHE A 1 89 ? 1.145 5.547 1.129 1.00 94.62 89 PHE A CA 1
ATOM 711 C C . PHE A 1 89 ? 1.324 4.834 -0.203 1.00 94.62 89 PHE A C 1
ATOM 713 O O . PHE A 1 89 ? 0.902 3.694 -0.381 1.00 94.62 89 PHE A O 1
ATOM 720 N N . ALA A 1 90 ? 2.035 5.490 -1.113 1.00 93.94 90 ALA A N 1
ATOM 721 C CA . ALA A 1 90 ? 2.580 4.871 -2.305 1.00 93.94 90 ALA A CA 1
ATOM 722 C C . ALA A 1 90 ? 4.105 4.918 -2.296 1.00 93.94 90 ALA A C 1
ATOM 724 O O . ALA A 1 90 ? 4.725 5.857 -1.791 1.00 93.94 90 ALA A O 1
ATOM 725 N N . HIS A 1 91 ? 4.697 3.911 -2.917 1.00 92.06 91 HIS A N 1
ATOM 726 C CA . HIS A 1 91 ? 6.118 3.801 -3.171 1.00 92.06 91 HIS A CA 1
ATOM 727 C C . HIS A 1 91 ? 6.325 3.388 -4.627 1.00 92.06 91 HIS A C 1
ATOM 729 O O . HIS A 1 91 ? 5.759 2.393 -5.082 1.00 92.06 91 HIS A O 1
ATOM 735 N N . VAL A 1 92 ? 7.121 4.158 -5.366 1.00 91.25 92 VAL A N 1
ATOM 736 C CA . VAL A 1 92 ? 7.538 3.789 -6.723 1.00 91.25 92 VAL A CA 1
ATOM 737 C C . VAL A 1 92 ? 8.705 2.822 -6.599 1.00 91.25 92 VAL A C 1
ATOM 739 O O . VAL A 1 92 ? 9.718 3.168 -6.003 1.00 91.25 92 VAL A O 1
ATOM 742 N N . ILE A 1 93 ? 8.562 1.622 -7.159 1.00 89.44 93 ILE A N 1
ATOM 743 C CA . ILE A 1 93 ? 9.581 0.576 -7.059 1.00 89.44 93 ILE A CA 1
ATOM 744 C C . ILE A 1 93 ? 10.592 0.786 -8.189 1.00 89.44 93 ILE A C 1
ATOM 746 O O . ILE A 1 93 ? 10.286 0.541 -9.357 1.00 89.44 93 ILE A O 1
ATOM 750 N N . GLU A 1 94 ? 11.806 1.219 -7.847 1.00 85.06 94 GLU A N 1
ATOM 751 C CA . GLU A 1 94 ? 12.885 1.417 -8.828 1.00 85.06 94 GLU A CA 1
ATOM 752 C C . GLU A 1 94 ? 13.595 0.100 -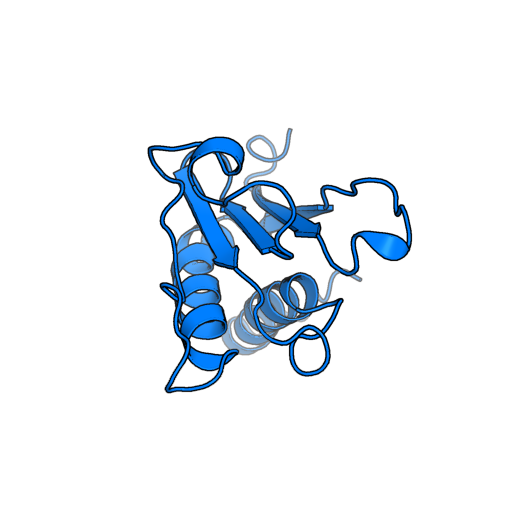9.170 1.00 85.06 94 GLU A C 1
ATOM 754 O O . GLU A 1 94 ? 13.914 -0.160 -10.333 1.00 85.06 94 GLU A O 1
ATOM 759 N N . ASN A 1 95 ? 13.800 -0.765 -8.170 1.00 84.06 95 ASN A N 1
ATOM 760 C CA . ASN A 1 95 ? 14.495 -2.038 -8.330 1.00 84.06 95 ASN A CA 1
ATOM 761 C C . ASN A 1 95 ? 13.608 -3.240 -7.962 1.00 84.06 95 ASN A C 1
ATOM 763 O O . ASN A 1 95 ? 13.596 -3.711 -6.823 1.00 84.06 95 ASN A O 1
ATOM 767 N N . GLU A 1 96 ? 12.914 -3.795 -8.963 1.00 81.88 96 GLU A N 1
ATOM 768 C CA . GLU A 1 96 ? 12.036 -4.969 -8.805 1.00 81.88 96 GLU A CA 1
ATOM 769 C C . GLU A 1 96 ? 12.752 -6.222 -8.259 1.00 81.88 96 GLU A C 1
ATOM 771 O O . GLU A 1 96 ? 12.091 -7.117 -7.744 1.00 81.88 96 GLU A O 1
ATOM 776 N N . GLN A 1 97 ? 14.083 -6.333 -8.381 1.00 80.12 97 GLN A N 1
ATOM 777 C CA . GLN A 1 97 ? 14.820 -7.506 -7.885 1.00 80.12 97 GLN A CA 1
ATOM 778 C C . GLN A 1 97 ? 15.062 -7.452 -6.377 1.00 80.12 97 GLN A C 1
ATOM 780 O O . GLN A 1 97 ? 15.155 -8.493 -5.730 1.00 80.12 97 GLN A O 1
ATOM 785 N N . LYS A 1 98 ? 15.196 -6.241 -5.827 1.00 79.38 98 LYS A N 1
ATOM 786 C CA . LYS A 1 98 ? 15.409 -6.021 -4.393 1.00 79.38 98 LYS A CA 1
ATOM 787 C C . LYS A 1 98 ? 14.097 -5.932 -3.631 1.00 79.38 98 LYS A C 1
ATOM 789 O O . LYS A 1 98 ? 14.055 -6.300 -2.462 1.00 79.38 98 LYS A O 1
ATOM 794 N N . PHE A 1 99 ? 13.037 -5.474 -4.292 1.00 82.25 99 PHE A N 1
ATOM 795 C CA . PHE A 1 99 ? 11.736 -5.321 -3.666 1.00 82.25 99 PHE A CA 1
ATOM 796 C C . PHE A 1 99 ? 10.975 -6.660 -3.641 1.00 82.25 99 PHE A C 1
ATOM 798 O O . PHE A 1 99 ? 10.618 -7.194 -4.696 1.00 82.25 99 PHE A O 1
ATOM 805 N N . PRO A 1 100 ? 10.698 -7.239 -2.461 1.00 81.12 100 PRO A N 1
ATOM 806 C CA . PRO A 1 100 ? 10.041 -8.533 -2.388 1.00 81.12 100 PRO A CA 1
ATOM 807 C C . PRO A 1 100 ? 8.576 -8.438 -2.833 1.00 81.12 100 PRO A C 1
ATOM 809 O O . PRO A 1 100 ? 7.825 -7.571 -2.392 1.00 81.12 100 PRO A O 1
ATOM 812 N N . HIS A 1 101 ? 8.119 -9.404 -3.636 1.00 76.31 101 HIS A N 1
ATOM 813 C CA . HIS A 1 101 ? 6.713 -9.497 -4.070 1.00 76.31 101 HIS A CA 1
ATOM 814 C C . HIS A 1 101 ? 5.700 -9.574 -2.920 1.00 76.31 101 HIS A C 1
ATOM 816 O O . HIS A 1 101 ? 4.531 -9.258 -3.104 1.00 76.31 101 HIS A O 1
ATOM 822 N N . TYR A 1 102 ? 6.143 -10.007 -1.744 1.00 77.31 102 TYR A N 1
ATOM 823 C CA . TYR A 1 102 ? 5.335 -10.176 -0.541 1.00 77.31 102 TYR A CA 1
ATOM 824 C C . TYR A 1 102 ? 5.577 -9.073 0.503 1.00 77.31 102 TYR A C 1
ATOM 826 O O . TYR A 1 102 ? 5.240 -9.271 1.669 1.00 77.31 102 TYR A O 1
ATOM 834 N N . PHE A 1 103 ? 6.165 -7.933 0.112 1.00 82.31 103 PHE A N 1
ATOM 835 C CA . PHE A 1 103 ? 6.521 -6.837 1.022 1.00 82.31 103 PHE A CA 1
ATOM 836 C C . PHE A 1 103 ? 5.378 -6.462 1.973 1.00 82.31 103 PHE A C 1
ATOM 838 O O . PHE A 1 103 ? 5.543 -6.542 3.188 1.00 82.31 103 PHE A O 1
ATOM 845 N N . GLY A 1 104 ? 4.188 -6.177 1.431 1.00 75.12 104 GLY A N 1
ATOM 846 C CA . GLY A 1 104 ? 3.026 -5.799 2.237 1.00 75.12 104 GLY A CA 1
ATOM 847 C C . GLY A 1 104 ? 2.618 -6.865 3.260 1.00 75.12 104 GLY A C 1
ATOM 848 O O . GLY A 1 104 ? 2.360 -6.543 4.417 1.00 75.12 104 GLY A O 1
ATOM 849 N N . LYS A 1 105 ? 2.662 -8.152 2.888 1.00 77.50 105 LYS A N 1
ATOM 850 C CA . LYS A 1 105 ? 2.350 -9.267 3.803 1.00 77.50 105 LYS A CA 1
ATOM 851 C C . LYS A 1 105 ? 3.359 -9.382 4.935 1.00 77.50 105 LYS A C 1
ATOM 853 O O . LYS A 1 105 ? 2.972 -9.675 6.061 1.00 77.50 105 LYS A O 1
ATOM 858 N N . VAL A 1 106 ? 4.640 -9.153 4.652 1.00 72.94 106 VAL A N 1
ATOM 859 C CA . VAL A 1 106 ? 5.682 -9.152 5.686 1.00 72.94 106 VAL A CA 1
ATOM 860 C C . VAL A 1 106 ? 5.498 -7.967 6.621 1.00 72.94 106 VAL A C 1
ATOM 862 O O . VAL A 1 106 ? 5.563 -8.166 7.828 1.00 72.94 106 VAL A O 1
ATOM 865 N N . SER A 1 107 ? 5.196 -6.774 6.104 1.00 72.56 107 SER A N 1
ATOM 866 C CA . SER A 1 107 ? 4.921 -5.601 6.940 1.00 72.56 107 SER A CA 1
ATOM 867 C C . SER A 1 107 ? 3.747 -5.843 7.889 1.00 72.56 107 SER A C 1
ATOM 869 O O . SER A 1 107 ? 3.893 -5.616 9.087 1.00 72.56 107 SER A O 1
ATOM 871 N N . VAL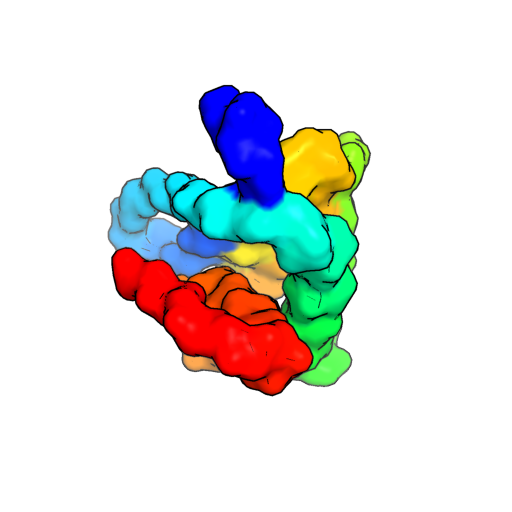 A 1 108 ? 2.633 -6.400 7.397 1.00 65.75 108 VAL A N 1
ATOM 872 C CA . VAL A 1 108 ? 1.498 -6.759 8.265 1.00 65.75 108 VAL A CA 1
ATOM 873 C C . VAL A 1 108 ? 1.869 -7.870 9.246 1.00 65.75 108 VAL A C 1
ATOM 875 O O . VAL A 1 108 ? 1.569 -7.755 10.429 1.00 65.75 108 VAL A O 1
ATOM 878 N N . CYS A 1 109 ? 2.567 -8.917 8.797 1.00 61.03 109 CYS A N 1
ATOM 879 C CA . CYS A 1 109 ? 3.002 -10.011 9.665 1.00 61.03 109 CYS A CA 1
ATOM 880 C C . CYS A 1 109 ? 3.894 -9.506 10.804 1.00 61.03 109 CYS A C 1
ATOM 882 O O . CYS A 1 109 ? 3.686 -9.890 11.948 1.00 61.03 109 CYS A O 1
ATOM 884 N N . VAL A 1 110 ? 4.837 -8.597 10.539 1.00 60.44 110 VAL A N 1
ATOM 885 C CA . VAL A 1 110 ? 5.664 -7.983 11.586 1.00 60.44 110 VAL A CA 1
ATOM 886 C C . VAL A 1 110 ? 4.795 -7.190 12.561 1.00 60.44 110 VAL A C 1
ATOM 888 O O . VAL A 1 110 ? 4.960 -7.355 13.767 1.00 60.44 110 VAL A O 1
ATOM 891 N N . THR A 1 111 ? 3.830 -6.403 12.080 1.00 59.31 111 THR A N 1
ATOM 892 C CA . THR A 1 111 ? 2.895 -5.671 12.950 1.00 59.31 111 THR A CA 1
ATOM 893 C C . THR A 1 111 ? 2.068 -6.623 13.827 1.00 59.31 111 THR A C 1
ATOM 895 O O . THR A 1 111 ? 2.000 -6.438 15.042 1.00 59.31 111 THR A O 1
ATOM 898 N N . THR A 1 112 ? 1.506 -7.691 13.259 1.00 58.72 112 THR A N 1
ATOM 899 C CA . THR A 1 112 ? 0.703 -8.679 13.997 1.00 58.72 112 THR A CA 1
ATOM 900 C C . THR A 1 112 ? 1.544 -9.528 14.956 1.00 58.72 112 THR A C 1
ATOM 902 O O . THR A 1 112 ? 1.132 -9.762 16.090 1.00 58.72 112 THR A O 1
ATOM 905 N N . VAL A 1 113 ? 2.734 -9.980 14.546 1.00 56.47 113 VAL A N 1
ATOM 906 C CA . VAL A 1 113 ? 3.626 -10.819 15.365 1.00 56.47 113 VAL A CA 1
ATOM 907 C C . VAL A 1 113 ? 4.247 -10.011 16.500 1.00 56.47 113 VAL A C 1
ATOM 909 O O . VAL A 1 113 ? 4.321 -10.509 17.620 1.00 56.47 113 VAL A O 1
ATOM 912 N N . MET A 1 114 ? 4.649 -8.762 16.258 1.00 49.09 114 MET A N 1
ATOM 913 C CA . MET A 1 114 ? 5.187 -7.894 17.307 1.00 49.09 114 MET A CA 1
ATOM 914 C C . MET A 1 114 ? 4.128 -7.613 18.382 1.00 49.09 114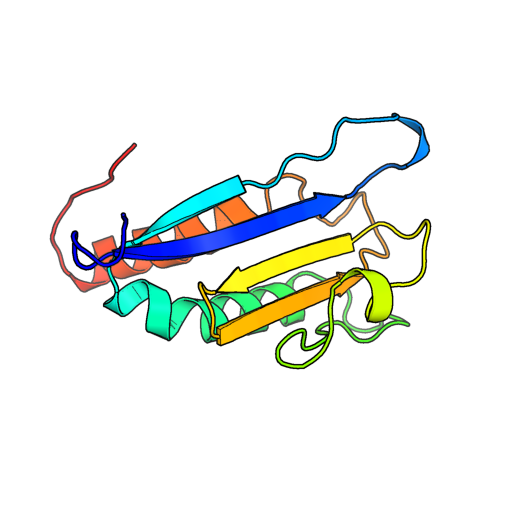 MET A C 1
ATOM 916 O O . MET A 1 114 ? 4.438 -7.676 19.566 1.00 49.09 114 MET A O 1
ATOM 920 N N . CYS A 1 115 ? 2.861 -7.435 17.998 1.00 42.66 115 CYS A N 1
ATOM 921 C CA . CYS A 1 115 ? 1.747 -7.333 18.944 1.00 42.66 115 CYS A CA 1
ATOM 922 C C . CYS A 1 115 ? 1.455 -8.665 19.661 1.00 42.66 115 CYS A C 1
ATOM 924 O O . CYS A 1 115 ? 1.324 -8.671 20.879 1.00 42.66 115 CYS A O 1
ATOM 926 N N . ALA A 1 116 ? 1.506 -9.819 18.980 1.00 43.69 116 ALA A N 1
ATOM 927 C CA . ALA A 1 116 ? 1.396 -11.128 19.640 1.00 43.69 116 ALA A CA 1
ATOM 928 C C . ALA A 1 116 ? 2.512 -11.384 20.679 1.00 43.69 116 ALA A C 1
ATOM 930 O O . ALA A 1 116 ? 2.294 -12.100 21.660 1.00 43.69 116 ALA A O 1
ATOM 931 N N . VAL A 1 117 ? 3.701 -10.803 20.470 1.00 40.69 117 VAL A N 1
ATOM 932 C CA . VAL A 1 117 ? 4.826 -10.841 21.418 1.00 40.69 117 VAL A CA 1
ATOM 933 C C . VAL A 1 117 ? 4.633 -9.845 22.571 1.00 40.69 117 VAL A C 1
ATOM 935 O O . VAL A 1 117 ? 4.958 -10.190 23.704 1.00 40.69 117 VAL A O 1
ATOM 938 N N . VAL A 1 118 ? 4.081 -8.652 22.318 1.00 42.75 118 VAL A N 1
ATOM 939 C CA . VAL A 1 118 ? 3.829 -7.620 23.347 1.00 42.75 118 VAL A CA 1
ATOM 940 C C . VAL A 1 118 ? 2.628 -7.963 24.241 1.00 42.75 118 VAL A C 1
ATOM 942 O O . VAL A 1 118 ? 2.701 -7.751 25.447 1.00 42.75 118 VAL A O 1
ATOM 945 N N . ASP A 1 119 ? 1.567 -8.570 23.703 1.00 40.94 119 ASP A N 1
ATOM 946 C CA . ASP A 1 119 ? 0.345 -8.896 24.458 1.00 40.94 119 ASP A CA 1
ATOM 947 C C . ASP A 1 119 ? 0.358 -10.265 25.151 1.00 40.94 119 ASP A C 1
ATOM 949 O O . ASP A 1 119 ? -0.596 -10.629 25.845 1.00 40.94 119 ASP A O 1
ATOM 953 N N . GLY A 1 120 ? 1.397 -11.085 24.954 1.00 42.66 120 GLY A N 1
ATOM 954 C CA . GLY A 1 120 ? 1.510 -12.418 25.566 1.00 42.66 120 GLY A CA 1
ATOM 955 C C . GLY A 1 120 ? 0.378 -13.400 25.206 1.00 42.66 120 GLY A C 1
ATOM 956 O O . GLY A 1 120 ? 0.353 -14.535 25.688 1.00 42.66 120 GLY A O 1
ATOM 957 N N . LYS A 1 121 ? -0.564 -13.004 24.343 1.00 40.62 121 LYS A N 1
ATOM 958 C CA . LYS A 1 121 ? -1.709 -13.802 23.911 1.00 40.62 121 LYS A CA 1
ATOM 959 C C . LYS A 1 121 ? -1.425 -14.354 22.524 1.00 40.62 121 LYS A C 1
ATOM 961 O O . LYS A 1 121 ? -1.630 -13.710 21.502 1.00 40.62 121 LYS A O 1
ATOM 966 N N . ARG A 1 122 ? -0.982 -15.611 22.505 1.00 38.72 122 ARG A N 1
ATOM 967 C CA . ARG A 1 122 ? -0.906 -16.452 21.306 1.00 38.72 122 ARG A CA 1
ATOM 968 C C . ARG A 1 122 ? -2.286 -16.552 20.639 1.00 38.72 122 ARG A C 1
ATOM 970 O O . ARG A 1 122 ? -3.065 -17.441 20.968 1.00 38.72 122 ARG A O 1
ATOM 977 N N . LYS A 1 123 ? -2.573 -15.686 19.674 1.00 38.03 123 LYS A N 1
ATOM 978 C CA . LYS A 1 123 ? -3.534 -15.958 18.599 1.00 38.03 123 LYS A CA 1
ATOM 979 C C . LYS A 1 123 ? -2.916 -15.511 17.284 1.00 38.03 123 LYS A C 1
ATOM 981 O O . LYS A 1 123 ? -3.156 -14.419 16.792 1.00 38.03 123 LYS A O 1
ATOM 986 N N . ILE A 1 124 ? -2.089 -16.399 16.744 1.00 36.34 124 ILE A N 1
ATOM 987 C CA . ILE A 1 124 ? -1.758 -16.405 15.323 1.00 36.34 124 ILE A CA 1
ATOM 988 C C . ILE A 1 124 ? -3.049 -16.842 14.630 1.00 36.34 124 ILE A C 1
ATOM 990 O O . ILE A 1 124 ? -3.452 -17.998 14.758 1.00 36.34 124 ILE A O 1
ATOM 994 N N . ILE A 1 125 ? -3.745 -15.908 13.990 1.00 33.53 125 ILE A N 1
ATOM 995 C CA . ILE A 1 125 ? -4.791 -16.250 13.030 1.00 33.53 125 ILE A CA 1
ATOM 996 C C . ILE A 1 125 ? -4.042 -16.494 11.718 1.00 33.53 125 ILE A C 1
ATOM 998 O O . ILE A 1 125 ? -3.468 -15.560 11.160 1.00 33.53 125 ILE A O 1
ATOM 1002 N N . LEU A 1 126 ? -3.937 -17.774 11.344 1.00 34.44 126 LEU A N 1
ATOM 1003 C CA . LEU A 1 126 ? -3.479 -18.235 10.030 1.00 34.44 126 LEU A CA 1
ATOM 1004 C C . LEU A 1 126 ? -4.558 -17.973 8.977 1.00 34.44 126 LEU A C 1
ATOM 1006 O O . LEU A 1 126 ? -5.750 -18.140 9.327 1.00 34.44 126 LEU A O 1
#

Sequence (126 aa):
MFESQDLDCVFMETYMNPRKSRHMVLECIPLPRELGDMAPIYFKKAIMECDEEWAMNKKVVDLSSKDIRQAVPRGLPYFAVDFGLQGGFAHVIENEQKFPHYFGKVSVCVTTVMCAVVDGKRKIIL

Foldseek 3Di:
DLVVVQKWKKWKWWFDDVPVVDDTDIDIDIGHPVLLVCLQVLVVVLQCPQDDPDDPDDSKDWFQPHDPPVGDDPPFTKMWMATHNRGTIIGGDPDPVSDDPCSVVVSVVCSVVVVCVVVVDDDPPD

InterPro domains:
  IPR006767 Cwf19-like protein, C-terminal domain-2 [PF04676] (53-105)
  IPR006768 Cwf19-like, C-terminal domain-1 [PF04677] (1-44)
  IPR040194 Cwf19-like protein [PTHR12072] (1-105)

pLDDT: mean 79.77, std 15.39, range [33.53, 94.62]

Radius of gyration: 14.98 Å; chains: 1; bounding box: 39×32×45 Å

Organism: Mola mola (NCBI:txid94237)

Secondary structure (DSSP, 8-state):
--GGGTEEEEEEEEE--GGG-PPP-EEEEEEEHHHHHHHHHHHHHHHHHHS-TT-SS-S-EE-TTS-HHHHS-TTS-EEEEEETTS-EEEEE-S-TTTS-TTHHHHHHHHHHHHHHHHS-------